Protein AF-A0A0L7QQ05-F1 (afdb_monomer_lite)

pLDDT: mean 76.48, std 12.06, range [54.0, 93.56]

Sequence (88 aa):
MNAYKVQLVQELKPHDHPMRFRFAQWAEDRLIEDEHFYRKIIFSDEAHFHLGGYVNKQNCRIWGSENVHVIVEKPMHPQRVTVVWCGF

Structure (mmCIF, N/CA/C/O backbone):
data_AF-A0A0L7QQ05-F1
#
_entry.id   AF-A0A0L7QQ05-F1
#
loop_
_atom_site.group_PDB
_atom_site.id
_atom_site.type_symbol
_atom_site.label_atom_id
_atom_site.label_alt_id
_atom_site.label_comp_id
_atom_site.label_asym_id
_atom_site.label_entity_id
_atom_site.label_seq_id
_atom_site.pdbx_PDB_ins_code
_atom_site.Cartn_x
_atom_site.Cartn_y
_atom_site.Cartn_z
_atom_site.occupancy
_atom_site.B_iso_or_equiv
_atom_site.auth_seq_id
_atom_site.auth_comp_id
_atom_site.auth_asym_id
_atom_site.auth_atom_id
_atom_site.pdbx_PDB_model_num
ATOM 1 N N . MET A 1 1 ? 14.570 -22.775 -18.551 1.00 67.38 1 MET A N 1
ATOM 2 C CA . MET A 1 1 ? 14.222 -21.363 -18.813 1.00 67.38 1 MET A CA 1
ATOM 3 C C . MET A 1 1 ? 12.890 -21.107 -18.138 1.00 67.38 1 MET A C 1
ATOM 5 O O . MET A 1 1 ? 11.933 -21.804 -18.447 1.00 67.38 1 MET A O 1
ATOM 9 N N . ASN A 1 2 ? 12.855 -20.197 -17.174 1.00 80.56 2 ASN A N 1
ATOM 10 C CA . ASN A 1 2 ? 11.693 -19.916 -16.341 1.00 80.56 2 ASN A CA 1
ATOM 11 C C . ASN A 1 2 ? 11.101 -18.557 -16.710 1.00 80.56 2 ASN A C 1
ATOM 13 O O . ASN A 1 2 ? 11.817 -17.658 -17.157 1.00 80.56 2 ASN A O 1
ATOM 17 N N . ALA A 1 3 ? 9.789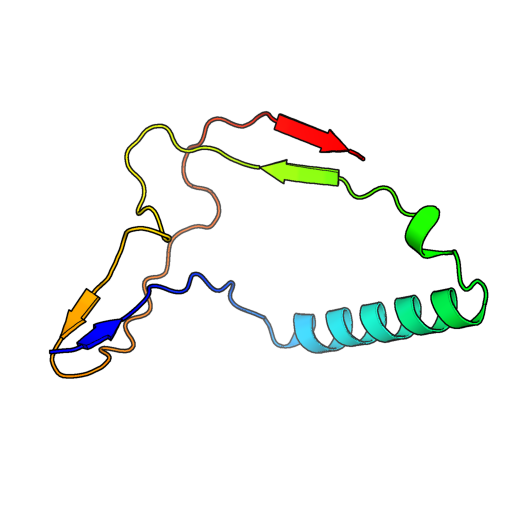 -18.425 -16.527 1.00 81.62 3 ALA A N 1
ATOM 18 C CA . ALA A 1 3 ? 9.087 -17.170 -16.728 1.00 81.62 3 ALA A CA 1
ATOM 19 C C . ALA A 1 3 ? 9.019 -16.390 -15.413 1.00 81.62 3 ALA A C 1
ATOM 21 O O . ALA A 1 3 ? 8.392 -16.836 -14.451 1.00 81.62 3 ALA A O 1
ATOM 22 N N . TYR A 1 4 ? 9.613 -15.204 -15.394 1.00 81.50 4 TYR A N 1
ATOM 23 C CA . TYR A 1 4 ? 9.590 -14.291 -14.260 1.00 81.50 4 TYR A CA 1
ATOM 24 C C . TYR A 1 4 ? 8.562 -13.188 -14.499 1.00 81.50 4 TYR A C 1
ATOM 26 O O . TYR A 1 4 ? 8.518 -12.563 -15.565 1.00 81.50 4 TYR A O 1
ATOM 34 N N . LYS A 1 5 ? 7.703 -12.962 -13.502 1.00 80.62 5 LYS A N 1
ATOM 35 C CA . LYS A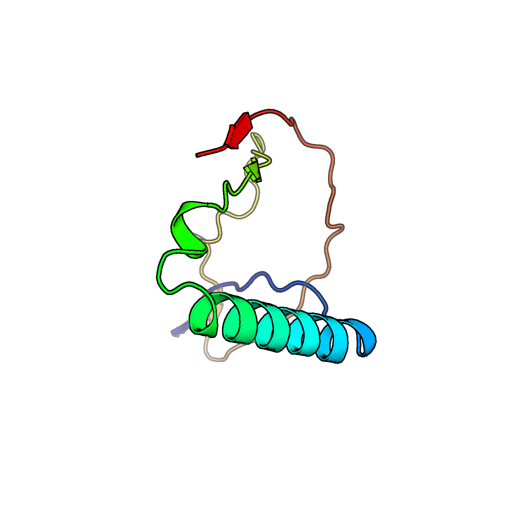 1 5 ? 6.662 -11.934 -13.547 1.00 80.62 5 LYS A CA 1
ATOM 36 C C . LYS A 1 5 ? 7.226 -10.606 -13.062 1.00 80.62 5 LYS A C 1
ATOM 38 O O . LYS A 1 5 ? 7.805 -10.536 -11.982 1.00 80.62 5 LYS A O 1
ATOM 43 N N . VAL A 1 6 ? 6.993 -9.548 -13.831 1.00 78.62 6 VAL A N 1
ATOM 44 C CA . VAL A 1 6 ? 7.388 -8.193 -13.442 1.00 78.62 6 VAL A CA 1
ATOM 45 C C . VAL A 1 6 ? 6.511 -7.713 -12.285 1.00 78.62 6 VAL A C 1
ATOM 47 O O . VAL A 1 6 ? 5.280 -7.709 -12.379 1.00 78.62 6 VAL A O 1
ATOM 50 N N . GLN A 1 7 ? 7.145 -7.281 -11.198 1.00 76.69 7 GLN A N 1
ATOM 51 C CA . GLN A 1 7 ? 6.486 -6.619 -10.076 1.00 76.69 7 GLN A CA 1
ATOM 52 C C . GLN A 1 7 ? 6.740 -5.113 -10.180 1.00 76.69 7 GLN A C 1
ATOM 54 O O . GLN A 1 7 ? 7.881 -4.690 -10.332 1.00 76.69 7 GLN A O 1
ATOM 59 N N . LEU A 1 8 ? 5.680 -4.300 -10.110 1.00 74.62 8 LEU A N 1
ATOM 60 C CA . LEU A 1 8 ? 5.856 -2.878 -9.803 1.00 74.62 8 LEU A CA 1
ATOM 61 C C . LEU A 1 8 ? 5.654 -2.728 -8.310 1.00 74.62 8 LEU A C 1
ATOM 63 O O . LEU A 1 8 ? 4.587 -3.066 -7.796 1.00 74.62 8 LEU A O 1
ATOM 67 N N . VAL A 1 9 ? 6.681 -2.206 -7.670 1.00 75.81 9 VAL A N 1
ATOM 68 C CA . VAL A 1 9 ? 6.679 -1.814 -6.273 1.00 75.81 9 VAL A CA 1
ATOM 69 C C . VAL A 1 9 ? 6.869 -0.305 -6.218 1.00 75.81 9 VAL A C 1
ATOM 71 O O . VAL A 1 9 ? 7.456 0.284 -7.126 1.00 75.81 9 VAL A O 1
ATOM 74 N N . GLN A 1 10 ? 6.326 0.318 -5.182 1.00 75.88 10 GLN A N 1
ATOM 75 C CA . GLN A 1 10 ? 6.706 1.674 -4.814 1.00 75.88 10 GLN A CA 1
ATOM 76 C C . GLN A 1 10 ? 7.814 1.582 -3.773 1.00 75.88 10 GLN A C 1
ATOM 78 O O . GLN A 1 10 ? 7.800 0.686 -2.925 1.00 75.88 10 GLN A O 1
ATOM 83 N N . GLU A 1 11 ? 8.771 2.497 -3.858 1.00 80.75 11 GLU A N 1
ATOM 84 C CA . GLU A 1 11 ? 9.791 2.639 -2.831 1.00 80.75 11 GLU A CA 1
ATOM 85 C C . GLU A 1 11 ? 9.121 3.090 -1.528 1.00 80.75 11 GLU A C 1
ATOM 87 O O . GLU A 1 11 ? 8.454 4.123 -1.484 1.00 80.75 11 GLU A O 1
ATOM 92 N N . LEU A 1 12 ? 9.276 2.283 -0.479 1.00 81.81 12 LEU A N 1
ATOM 93 C CA . LEU A 1 12 ? 8.829 2.612 0.869 1.00 81.81 12 LEU A CA 1
ATOM 94 C C . LEU A 1 12 ? 9.976 3.300 1.596 1.00 81.81 12 LEU A C 1
ATOM 96 O O . LEU A 1 12 ? 11.058 2.729 1.743 1.00 81.81 12 LEU A O 1
ATOM 100 N N . LYS A 1 13 ? 9.735 4.514 2.080 1.00 87.44 13 LYS A N 1
ATOM 101 C CA . LYS A 1 13 ? 10.700 5.233 2.907 1.00 87.44 13 LYS A CA 1
ATOM 102 C C . LYS A 1 13 ? 10.638 4.704 4.342 1.00 87.44 13 LYS A C 1
ATOM 104 O O . LYS A 1 13 ? 9.573 4.285 4.799 1.00 87.44 13 LYS A O 1
ATOM 109 N N . PRO A 1 14 ? 11.731 4.805 5.121 1.00 85.31 14 PRO A N 1
ATOM 110 C CA . PRO A 1 14 ? 11.742 4.393 6.527 1.00 85.31 14 PRO A CA 1
ATOM 111 C C . PRO A 1 14 ? 10.620 5.020 7.372 1.00 85.31 14 PRO A C 1
ATOM 113 O O . PRO A 1 14 ? 10.137 4.402 8.315 1.00 85.31 14 PRO A O 1
ATOM 116 N N . HIS A 1 15 ? 10.173 6.227 7.012 1.00 87.38 15 HIS A N 1
ATOM 117 C CA . HIS A 1 15 ? 9.069 6.925 7.671 1.00 87.38 15 HIS A CA 1
ATOM 118 C C . HIS A 1 15 ? 7.681 6.343 7.352 1.00 87.38 15 HIS A C 1
ATOM 120 O O . HIS A 1 15 ? 6.767 6.453 8.167 1.00 87.38 15 HIS A O 1
ATOM 126 N N . ASP A 1 16 ? 7.513 5.677 6.210 1.00 86.94 16 ASP A N 1
ATOM 127 C CA . ASP A 1 16 ? 6.217 5.134 5.798 1.00 86.94 16 ASP A CA 1
ATOM 128 C C . ASP A 1 16 ? 5.831 3.916 6.646 1.00 86.94 16 ASP A C 1
ATOM 130 O O . ASP A 1 16 ? 4.653 3.687 6.918 1.00 86.94 16 ASP A O 1
ATOM 134 N N . HIS A 1 17 ? 6.817 3.152 7.125 1.00 87.12 17 HIS A N 1
ATOM 135 C CA . HIS A 1 17 ? 6.597 1.986 7.984 1.00 87.12 17 HIS A CA 1
ATOM 136 C C . HIS A 1 17 ? 5.811 2.314 9.267 1.00 87.12 17 HIS A C 1
ATOM 138 O O . HIS A 1 17 ? 4.755 1.708 9.475 1.00 87.12 17 HIS A O 1
ATOM 144 N N . PRO A 1 18 ? 6.240 3.270 10.119 1.00 91.50 18 PRO A N 1
ATOM 145 C CA . PRO A 1 18 ? 5.482 3.624 11.315 1.00 91.50 18 PRO A CA 1
ATOM 146 C C . PRO A 1 18 ? 4.133 4.275 10.989 1.00 91.50 18 PRO A C 1
ATOM 148 O O . PRO A 1 18 ? 3.178 4.059 11.731 1.00 91.50 18 PRO A O 1
ATOM 151 N N . MET A 1 19 ? 4.009 5.033 9.891 1.00 89.81 19 MET A N 1
ATOM 152 C CA . MET A 1 19 ? 2.715 5.608 9.493 1.00 89.81 19 MET A CA 1
ATOM 153 C C . MET A 1 19 ? 1.705 4.525 9.112 1.00 89.81 19 MET A C 1
ATOM 155 O O . MET A 1 19 ? 0.568 4.548 9.584 1.00 89.81 19 MET A O 1
ATOM 159 N N . ARG A 1 20 ? 2.130 3.536 8.317 1.00 90.44 20 ARG A N 1
ATOM 160 C CA . ARG A 1 20 ? 1.288 2.394 7.939 1.00 90.44 20 ARG A CA 1
ATOM 161 C C . ARG A 1 20 ? 0.893 1.556 9.150 1.00 90.44 20 ARG A C 1
ATOM 163 O O . ARG A 1 20 ? -0.254 1.130 9.233 1.00 90.44 20 ARG A O 1
ATOM 170 N N . PHE A 1 21 ? 1.812 1.358 10.094 1.00 91.56 21 PHE A N 1
ATOM 171 C CA . PHE A 1 21 ? 1.516 0.640 11.332 1.00 91.56 21 PHE A CA 1
ATOM 172 C C . PHE A 1 21 ? 0.473 1.374 12.184 1.00 91.56 21 PHE A C 1
ATOM 174 O O . PHE A 1 21 ? -0.516 0.773 12.587 1.00 91.56 21 PHE A O 1
ATOM 181 N N . ARG A 1 22 ? 0.631 2.690 12.380 1.00 93.25 22 ARG A N 1
ATOM 182 C CA . ARG A 1 22 ? -0.350 3.507 13.116 1.00 93.25 22 ARG A CA 1
ATOM 183 C C . ARG A 1 22 ? -1.733 3.481 12.473 1.00 93.25 22 ARG A C 1
ATOM 185 O O . ARG A 1 22 ? -2.727 3.402 13.184 1.00 93.25 22 ARG A O 1
ATOM 192 N N . PHE A 1 23 ? -1.799 3.535 11.143 1.00 89.75 23 PHE A N 1
ATOM 193 C CA . PHE A 1 23 ? -3.068 3.415 10.428 1.00 89.75 23 PHE A CA 1
ATOM 194 C C . PHE A 1 23 ? -3.729 2.051 10.666 1.00 89.75 23 PHE A C 1
ATOM 196 O O . PHE A 1 23 ? -4.930 2.000 10.911 1.00 89.75 23 PHE A O 1
ATOM 203 N N . ALA A 1 24 ? -2.953 0.962 10.632 1.00 91.81 24 ALA A N 1
ATOM 204 C CA . ALA A 1 24 ? -3.470 -0.379 10.895 1.00 91.81 24 ALA A CA 1
ATOM 205 C C . ALA A 1 24 ? -4.032 -0.512 12.319 1.00 91.81 24 ALA A C 1
ATOM 207 O O . ALA A 1 24 ? -5.144 -1.004 12.473 1.00 91.81 24 ALA A O 1
ATOM 208 N N . GLN A 1 25 ? -3.316 -0.004 13.329 1.00 93.56 25 GLN A N 1
ATOM 209 C CA . GLN A 1 25 ? -3.799 0.013 14.716 1.00 93.56 25 GLN A CA 1
ATOM 210 C C . GLN A 1 25 ? -5.097 0.814 14.856 1.00 93.56 25 GLN A C 1
ATOM 212 O O 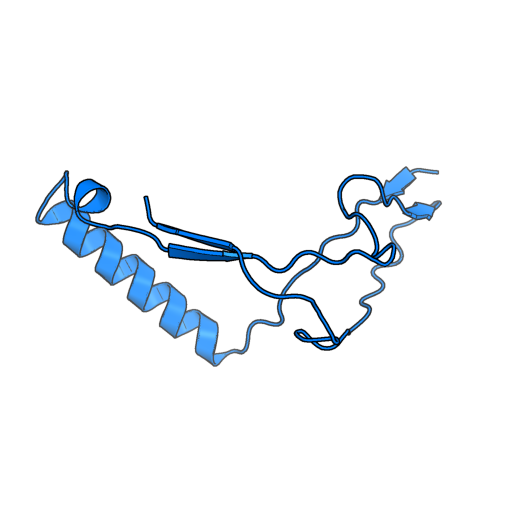. GLN A 1 25 ? -6.073 0.327 15.410 1.00 93.56 25 GLN A O 1
ATOM 217 N N . TRP A 1 26 ? -5.145 2.015 14.273 1.00 92.81 26 TRP A N 1
ATOM 218 C CA . TRP A 1 26 ? -6.355 2.834 14.287 1.00 92.81 26 TRP A CA 1
ATOM 219 C C . TRP A 1 26 ? -7.546 2.136 13.612 1.00 92.81 26 TRP A C 1
ATOM 221 O O . TRP A 1 26 ? -8.669 2.224 14.100 1.00 92.81 26 TRP A O 1
ATOM 231 N N . ALA A 1 27 ? -7.319 1.447 12.490 1.00 88.75 27 ALA A N 1
ATOM 232 C CA . ALA A 1 27 ? -8.378 0.726 11.789 1.00 88.75 27 ALA A CA 1
ATOM 233 C C . ALA A 1 27 ? -8.899 -0.467 12.608 1.00 88.75 27 ALA A C 1
ATOM 235 O O . ALA A 1 27 ? -10.101 -0.727 12.602 1.00 88.75 27 ALA A O 1
ATOM 236 N N . GLU A 1 28 ? -8.013 -1.162 13.325 1.00 91.56 28 GLU A N 1
ATOM 237 C CA . GLU A 1 28 ? -8.368 -2.250 14.238 1.00 91.56 28 GLU A CA 1
ATOM 238 C C . GLU A 1 28 ? -9.209 -1.742 15.416 1.00 91.56 28 GLU A C 1
ATOM 240 O O . GLU A 1 28 ? -10.298 -2.264 15.647 1.00 91.56 28 GLU A O 1
ATOM 245 N N . ASP A 1 29 ? -8.786 -0.658 16.073 1.00 92.94 29 ASP A N 1
ATOM 246 C CA . ASP A 1 29 ? -9.539 -0.038 17.172 1.00 92.94 29 ASP A CA 1
ATOM 247 C C . ASP A 1 29 ? -10.960 0.356 16.731 1.00 92.94 29 ASP A C 1
ATOM 249 O O . ASP A 1 29 ? -11.940 0.121 17.439 1.00 92.94 29 ASP A O 1
ATOM 253 N N . ARG A 1 30 ? -11.103 0.889 15.510 1.00 89.19 30 ARG A N 1
ATOM 254 C CA . ARG A 1 30 ? -12.410 1.267 14.951 1.00 89.19 30 ARG A CA 1
ATOM 255 C C . ARG A 1 30 ? -13.318 0.083 14.647 1.00 89.19 30 ARG A C 1
ATOM 257 O O . ARG A 1 30 ? -14.533 0.228 14.748 1.00 89.19 30 ARG A O 1
ATOM 264 N N . LEU A 1 31 ? -12.747 -1.061 14.280 1.00 89.50 31 LEU A N 1
ATOM 265 C CA . LEU A 1 31 ? -13.498 -2.301 14.076 1.00 89.50 31 LEU A CA 1
ATOM 266 C C . LEU A 1 31 ? -13.908 -2.948 15.406 1.00 89.50 31 LEU A C 1
ATOM 268 O O . LEU A 1 31 ? -14.942 -3.609 15.453 1.00 89.50 31 LEU A O 1
ATOM 272 N N . ILE A 1 32 ? -13.133 -2.742 16.477 1.00 91.69 32 ILE A N 1
ATOM 273 C CA . ILE A 1 32 ? -13.498 -3.169 17.837 1.00 91.69 32 ILE A CA 1
ATOM 274 C C . ILE A 1 32 ? -14.663 -2.324 18.372 1.00 91.69 32 ILE A C 1
ATOM 276 O O . ILE A 1 32 ? -15.592 -2.869 18.965 1.00 91.69 32 ILE A O 1
ATOM 280 N N . GLU A 1 33 ? -14.629 -1.004 18.164 1.00 90.31 33 GLU A N 1
ATOM 281 C CA . GLU A 1 33 ? -15.705 -0.095 18.588 1.00 90.31 33 GLU A CA 1
ATOM 282 C C . GLU A 1 33 ? -17.008 -0.308 17.798 1.00 90.31 33 GLU A C 1
ATOM 284 O O . GLU A 1 33 ? -18.101 -0.220 18.360 1.00 90.31 33 GLU A O 1
ATOM 289 N N . ASP A 1 34 ? -16.902 -0.578 16.496 1.00 90.62 34 ASP A N 1
ATOM 290 C CA . ASP A 1 34 ? -18.034 -0.827 15.607 1.00 90.62 34 ASP A CA 1
ATOM 291 C C . ASP A 1 34 ? -17.667 -1.888 14.564 1.00 90.62 34 ASP A C 1
ATOM 293 O O . ASP A 1 34 ? -16.976 -1.619 13.578 1.00 90.62 34 ASP A O 1
ATOM 297 N N . GLU A 1 35 ? -18.212 -3.092 14.738 1.00 88.00 35 GLU A N 1
ATOM 298 C CA . GLU A 1 35 ? -17.998 -4.224 13.832 1.00 88.00 35 GLU A CA 1
ATOM 299 C C . GLU A 1 35 ? -18.361 -3.882 12.374 1.00 88.00 35 GLU A C 1
ATOM 301 O O . GLU A 1 35 ? -17.784 -4.432 11.438 1.00 88.00 35 GLU A O 1
ATOM 306 N N . HIS A 1 36 ? -19.284 -2.939 12.151 1.00 88.12 36 HIS A N 1
ATOM 307 C CA . HIS A 1 36 ? -19.754 -2.536 10.825 1.00 88.12 36 HIS A CA 1
ATOM 308 C C . HIS A 1 36 ? -19.089 -1.253 10.308 1.00 88.12 36 HIS A C 1
ATOM 310 O O . HIS A 1 36 ? -19.513 -0.725 9.273 1.00 88.12 36 HIS A O 1
ATOM 316 N N . PHE A 1 37 ? -18.035 -0.760 10.968 1.00 86.31 37 PHE A N 1
ATOM 317 C CA . PHE A 1 37 ? -17.334 0.469 10.588 1.00 86.31 37 PHE A CA 1
ATOM 318 C C . PHE A 1 37 ? -16.882 0.464 9.122 1.00 86.31 37 PHE A C 1
ATOM 320 O O . PHE A 1 37 ? -17.021 1.469 8.427 1.00 86.31 37 PHE A O 1
ATOM 327 N N . TYR A 1 38 ? -16.444 -0.689 8.606 1.00 83.56 38 TYR A N 1
ATOM 328 C CA . TYR A 1 38 ? -16.024 -0.846 7.210 1.00 83.56 38 TYR A CA 1
ATOM 329 C C . TYR A 1 38 ? -17.115 -0.475 6.192 1.00 83.56 38 TYR A C 1
ATOM 331 O O . TYR A 1 38 ? -16.791 -0.035 5.094 1.00 83.56 38 TYR A O 1
ATOM 339 N N . ARG A 1 39 ? -18.405 -0.601 6.543 1.00 87.31 39 ARG A N 1
ATOM 340 C CA . ARG A 1 39 ? -19.530 -0.225 5.664 1.00 87.31 39 ARG A CA 1
ATOM 341 C C . ARG A 1 39 ? -19.774 1.278 5.608 1.00 87.31 39 ARG A C 1
ATOM 343 O O . ARG A 1 39 ? -20.505 1.742 4.741 1.00 87.31 39 ARG A O 1
ATOM 350 N N . LYS A 1 40 ? -19.208 2.032 6.550 1.00 87.12 40 LYS A N 1
ATOM 351 C CA . LYS A 1 40 ? -19.300 3.496 6.607 1.00 87.12 40 LYS A CA 1
ATOM 352 C C . LYS A 1 40 ? -18.168 4.170 5.829 1.00 87.12 40 LYS A C 1
ATOM 354 O O . LYS A 1 40 ? -18.182 5.390 5.690 1.00 87.12 40 LYS A O 1
ATOM 359 N N . ILE A 1 41 ? -17.190 3.400 5.347 1.00 86.19 41 ILE A N 1
ATOM 360 C CA . ILE A 1 41 ? -16.056 3.915 4.584 1.00 86.19 41 ILE A CA 1
ATOM 361 C C . ILE A 1 41 ? -16.381 3.820 3.097 1.00 86.19 41 ILE A C 1
ATOM 363 O O . ILE A 1 41 ? -16.516 2.727 2.554 1.00 86.19 41 ILE A O 1
ATOM 367 N N . ILE A 1 42 ? -16.452 4.976 2.444 1.00 86.38 42 ILE A N 1
ATOM 368 C CA . ILE A 1 42 ? -16.499 5.075 0.986 1.00 86.38 42 ILE A CA 1
ATOM 369 C C . ILE A 1 42 ? -15.070 5.287 0.503 1.00 86.38 42 ILE A C 1
ATOM 371 O O . ILE A 1 42 ? -14.444 6.309 0.798 1.00 86.38 42 ILE A O 1
ATOM 375 N N . PHE A 1 43 ? -14.541 4.304 -0.220 1.00 83.31 43 PHE A N 1
ATOM 376 C CA . PHE A 1 43 ? -13.237 4.428 -0.854 1.00 83.31 43 PHE A CA 1
ATOM 377 C C . PHE A 1 43 ? -13.404 5.083 -2.220 1.00 83.31 43 PHE A C 1
ATOM 379 O O . PHE A 1 43 ? -14.279 4.715 -3.004 1.00 83.31 43 PHE A O 1
ATOM 386 N N . SER A 1 44 ? -12.536 6.047 -2.502 1.00 81.00 44 SER A N 1
ATOM 387 C CA . SER A 1 44 ? -12.364 6.595 -3.841 1.00 81.00 44 SER A CA 1
ATOM 388 C C . SER A 1 44 ? -10.929 6.362 -4.279 1.00 81.00 44 SER A C 1
ATOM 390 O O . SER A 1 44 ? -10.014 6.397 -3.455 1.00 81.00 44 SER A O 1
ATOM 392 N N . ASP A 1 45 ? -10.751 6.077 -5.562 1.00 80.31 45 ASP A N 1
ATOM 393 C CA . ASP A 1 45 ? -9.437 5.915 -6.171 1.00 80.31 45 ASP A CA 1
ATOM 394 C C . ASP A 1 45 ? -9.403 6.632 -7.519 1.00 80.31 45 ASP A C 1
ATOM 396 O O . ASP A 1 45 ? -10.427 6.777 -8.199 1.00 80.31 45 ASP A O 1
ATOM 400 N N . GLU A 1 46 ? -8.211 7.075 -7.898 1.00 77.00 46 GLU A N 1
ATOM 401 C CA . GLU A 1 46 ? -7.949 7.695 -9.187 1.00 77.00 46 GLU A CA 1
ATOM 402 C C . GLU A 1 46 ? -7.107 6.740 -10.034 1.00 77.00 46 GLU A C 1
ATOM 404 O O . GLU A 1 46 ? -5.940 6.465 -9.750 1.00 77.00 46 GLU A O 1
ATOM 409 N N . ALA A 1 47 ? -7.696 6.243 -11.121 1.00 69.81 47 ALA A N 1
ATOM 410 C CA . ALA A 1 47 ? -6.999 5.376 -12.059 1.00 69.81 47 ALA A CA 1
ATOM 411 C C . ALA A 1 47 ? -6.540 6.159 -13.297 1.00 69.81 47 ALA A C 1
ATOM 413 O O . ALA A 1 47 ? -7.326 6.832 -13.968 1.00 69.81 47 ALA A O 1
ATOM 414 N N . HIS A 1 48 ? -5.26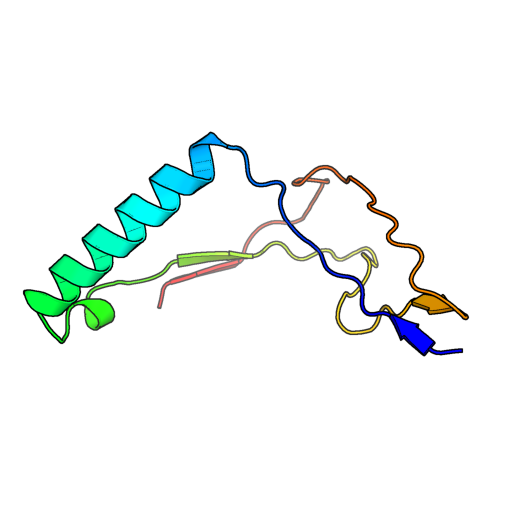3 6.009 -13.657 1.00 69.75 48 HIS A N 1
ATOM 415 C CA . HIS A 1 48 ? -4.722 6.537 -14.909 1.00 69.75 48 HIS A CA 1
ATOM 416 C C . HIS A 1 48 ? -4.586 5.431 -15.956 1.00 69.75 48 HIS A C 1
ATOM 418 O O . HIS A 1 48 ? -3.911 4.423 -15.723 1.00 69.75 48 HIS A O 1
ATOM 424 N N . PHE A 1 49 ? -5.133 5.664 -17.148 1.00 65.19 49 PHE A N 1
ATOM 425 C CA . PHE A 1 49 ? -4.982 4.766 -18.290 1.00 65.19 49 PHE A CA 1
ATOM 426 C C . PHE A 1 49 ? -3.952 5.316 -19.276 1.00 65.19 49 PHE A C 1
ATOM 428 O O . PHE A 1 49 ? -3.872 6.515 -19.540 1.00 65.19 49 PHE A O 1
ATOM 435 N N . HIS A 1 50 ? -3.142 4.419 -19.833 1.00 63.88 50 HIS A N 1
ATOM 436 C CA . HIS A 1 50 ? -2.140 4.755 -20.841 1.00 63.88 50 HIS A CA 1
ATOM 437 C C . HIS A 1 50 ? -2.583 4.187 -22.180 1.00 63.88 50 HIS A C 1
ATOM 439 O O . HIS A 1 50 ? -2.718 2.975 -22.313 1.00 63.88 50 HIS A O 1
ATOM 445 N N . LEU A 1 51 ? -2.760 5.047 -23.180 1.00 59.94 51 LEU A N 1
ATOM 446 C CA . LEU A 1 51 ? -3.119 4.627 -24.540 1.00 59.94 51 LEU A CA 1
ATOM 447 C C . LEU A 1 51 ? -1.902 4.120 -25.345 1.00 59.94 51 LEU A C 1
ATOM 449 O O . LEU A 1 51 ? -2.063 3.473 -26.372 1.00 59.94 51 LEU A O 1
ATOM 453 N N . GLY A 1 52 ? -0.677 4.387 -24.874 1.00 56.78 52 GLY A N 1
ATOM 454 C CA . GLY A 1 52 ? 0.571 4.190 -25.622 1.00 56.78 52 GLY A CA 1
ATOM 455 C C . GLY A 1 52 ? 1.396 2.955 -25.246 1.00 56.78 52 GLY A C 1
ATOM 456 O O . GLY A 1 52 ? 2.591 3.093 -25.008 1.00 56.78 52 GLY A O 1
ATOM 457 N N . GLY A 1 53 ? 0.794 1.762 -25.166 1.00 54.03 53 GLY A N 1
ATOM 458 C CA . GLY A 1 53 ? 1.559 0.500 -25.126 1.00 54.03 53 GLY A CA 1
ATOM 459 C C . GLY A 1 53 ? 2.528 0.354 -23.946 1.00 54.03 53 GLY A C 1
ATOM 460 O O . GLY A 1 53 ? 3.570 -0.291 -24.070 1.00 54.03 53 GLY A O 1
ATOM 461 N N . TYR A 1 54 ? 2.211 0.959 -22.798 1.00 59.91 54 TYR A N 1
ATOM 462 C CA . TYR A 1 54 ? 2.995 0.747 -21.585 1.00 59.91 54 TYR A CA 1
ATOM 463 C C . TYR A 1 54 ? 2.977 -0.741 -21.215 1.00 59.91 54 TYR A C 1
ATOM 465 O O . TYR A 1 54 ? 1.998 -1.439 -21.480 1.00 59.91 54 TYR A O 1
ATOM 473 N N . VAL A 1 55 ? 4.060 -1.229 -20.605 1.00 58.00 55 VAL A N 1
ATOM 474 C CA . VAL A 1 55 ? 4.226 -2.647 -20.260 1.00 58.00 55 VAL A CA 1
ATOM 475 C C . VAL A 1 55 ? 2.994 -3.150 -19.503 1.00 58.00 55 VAL A C 1
ATOM 477 O O . VAL A 1 55 ? 2.782 -2.809 -18.337 1.00 58.00 55 VAL A O 1
ATOM 480 N N . ASN A 1 56 ? 2.179 -3.977 -20.162 1.00 65.00 56 ASN A N 1
ATOM 481 C CA . ASN A 1 56 ? 1.056 -4.634 -19.514 1.00 65.00 56 ASN A CA 1
ATOM 482 C C . ASN A 1 56 ? 1.620 -5.699 -18.565 1.00 65.00 56 ASN A C 1
ATOM 484 O O . ASN A 1 56 ? 2.055 -6.766 -18.997 1.00 65.00 56 ASN A O 1
ATOM 488 N N . LYS A 1 57 ? 1.604 -5.406 -17.263 1.00 64.00 57 LYS A N 1
ATOM 489 C CA . LYS A 1 57 ? 2.140 -6.265 -16.190 1.00 64.00 57 LYS A CA 1
ATOM 490 C C . LYS A 1 57 ? 1.513 -7.659 -16.158 1.00 64.00 57 LYS A C 1
ATOM 492 O O . LYS A 1 57 ? 2.118 -8.576 -15.612 1.00 64.00 57 LYS A O 1
ATOM 497 N N . GLN A 1 58 ? 0.298 -7.823 -16.685 1.00 66.44 58 GLN A N 1
ATOM 498 C CA . GLN A 1 58 ? -0.342 -9.137 -16.749 1.00 66.44 58 GLN A CA 1
ATOM 499 C C . GLN A 1 58 ? 0.255 -10.007 -17.861 1.00 66.44 58 GLN A C 1
ATOM 501 O O . GLN A 1 58 ? 0.401 -11.213 -17.669 1.00 66.44 58 GLN A O 1
ATOM 506 N N . ASN A 1 59 ? 0.673 -9.394 -18.972 1.00 68.06 59 ASN A N 1
ATOM 507 C CA . ASN A 1 59 ? 1.172 -10.108 -20.150 1.00 68.06 59 ASN A CA 1
ATOM 508 C C . ASN A 1 59 ? 2.703 -10.077 -20.286 1.00 68.06 59 ASN A C 1
ATOM 510 O O . ASN A 1 59 ? 3.267 -10.862 -21.043 1.00 68.06 59 ASN A O 1
ATOM 514 N N . CYS A 1 60 ? 3.400 -9.207 -19.552 1.00 73.94 60 CYS A N 1
ATOM 515 C CA . CYS A 1 60 ? 4.853 -9.103 -19.611 1.00 73.94 60 CYS A CA 1
ATOM 516 C C . CYS A 1 60 ? 5.528 -10.159 -18.724 1.00 73.94 60 CYS A C 1
ATOM 518 O O . CYS A 1 60 ? 5.405 -10.133 -17.496 1.00 73.94 60 CYS A O 1
ATOM 520 N N . ARG A 1 61 ? 6.262 -11.079 -19.358 1.00 78.69 61 ARG A N 1
ATOM 521 C CA . ARG A 1 61 ? 7.100 -12.085 -18.695 1.00 78.69 61 ARG A CA 1
ATOM 522 C C . ARG A 1 61 ? 8.523 -11.995 -19.225 1.00 78.69 61 ARG A C 1
ATOM 524 O O . ARG A 1 61 ? 8.725 -11.914 -20.435 1.00 78.69 61 ARG A O 1
ATOM 531 N N . ILE A 1 62 ? 9.490 -12.028 -18.317 1.00 79.00 62 ILE A N 1
ATOM 532 C CA . ILE A 1 62 ? 10.912 -12.103 -18.651 1.00 79.00 62 ILE A CA 1
ATOM 533 C C . ILE A 1 62 ? 11.299 -13.578 -18.611 1.00 79.00 62 ILE A C 1
ATOM 535 O O . ILE A 1 62 ? 11.039 -14.257 -17.619 1.00 79.00 62 ILE A O 1
ATOM 539 N N . TRP A 1 63 ? 11.885 -14.085 -19.689 1.00 82.12 63 TRP A N 1
ATOM 540 C CA . TRP A 1 63 ? 12.320 -15.476 -19.779 1.00 82.12 63 TRP A CA 1
ATOM 541 C C . TRP A 1 63 ? 13.829 -15.544 -19.558 1.00 82.12 63 TRP A C 1
ATOM 543 O O . TRP A 1 63 ? 14.578 -14.842 -20.231 1.00 82.12 63 TRP A O 1
ATOM 553 N N . GLY A 1 64 ? 14.280 -16.386 -18.631 1.00 82.25 64 GLY A N 1
ATOM 554 C CA . GLY A 1 64 ? 15.703 -16.527 -18.310 1.00 82.25 64 GLY A CA 1
ATOM 555 C C . GLY A 1 64 ? 16.012 -17.851 -17.622 1.00 82.25 64 GLY A C 1
ATOM 556 O O . GLY A 1 64 ? 15.104 -18.578 -17.217 1.00 82.25 64 GLY A O 1
ATOM 557 N N . SER A 1 65 ? 17.287 -18.216 -17.522 1.00 81.75 65 SER A N 1
ATOM 558 C CA . SER A 1 65 ? 17.726 -19.319 -16.653 1.00 81.75 65 SER A CA 1
ATOM 559 C C . SER A 1 65 ? 17.607 -18.951 -15.172 1.00 81.75 65 SER A C 1
ATOM 561 O O . SER A 1 65 ? 17.270 -19.814 -14.367 1.00 81.75 65 SER A O 1
ATOM 563 N N . GLU A 1 66 ? 17.812 -17.673 -14.842 1.00 79.75 66 GLU A N 1
ATOM 564 C CA . GLU A 1 66 ? 17.820 -17.129 -13.482 1.00 79.75 66 GLU A CA 1
ATOM 565 C C . GLU A 1 66 ? 17.024 -15.816 -13.400 1.00 79.75 66 GLU A C 1
ATOM 567 O O . GLU A 1 66 ? 16.769 -15.161 -14.416 1.00 79.75 66 GLU A O 1
ATOM 572 N N . ASN A 1 67 ? 16.615 -15.431 -12.186 1.00 78.06 67 ASN A N 1
ATOM 573 C CA . ASN A 1 67 ? 15.939 -14.157 -11.955 1.00 78.06 67 ASN A CA 1
ATOM 574 C C . ASN A 1 67 ? 16.979 -13.033 -11.931 1.00 78.06 67 ASN A C 1
ATOM 576 O O . ASN A 1 67 ? 17.838 -13.003 -11.058 1.00 78.06 67 ASN A O 1
ATOM 580 N N . VAL A 1 68 ? 16.884 -12.092 -12.868 1.00 73.06 68 VAL A N 1
ATOM 581 C CA . VAL A 1 68 ? 17.897 -11.039 -13.043 1.00 73.06 68 VAL A CA 1
ATOM 582 C C . VAL A 1 68 ? 17.822 -9.963 -11.942 1.00 73.06 68 VAL A C 1
ATOM 584 O O . VAL A 1 68 ? 18.703 -9.117 -11.863 1.00 73.06 68 VAL A O 1
ATOM 587 N N . HIS A 1 69 ? 16.778 -9.968 -11.094 1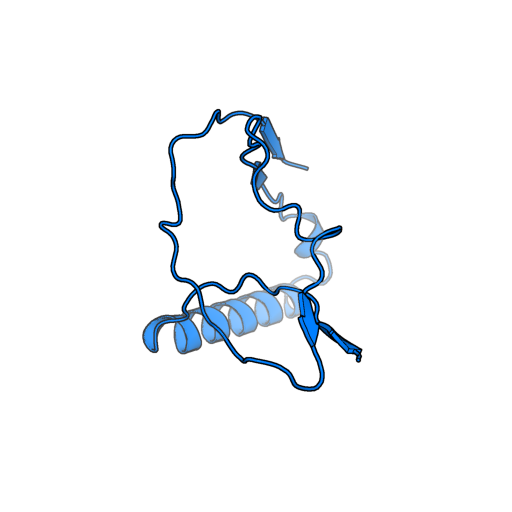.00 75.62 69 HIS A N 1
ATOM 588 C CA . HIS A 1 69 ? 16.567 -8.993 -10.006 1.00 75.62 69 HIS A CA 1
ATOM 589 C C . HIS A 1 69 ? 16.736 -7.520 -10.437 1.00 75.62 69 HIS A C 1
ATOM 591 O O . HIS A 1 69 ? 17.090 -6.658 -9.637 1.00 75.62 69 HIS A O 1
ATOM 597 N N . VAL A 1 70 ? 16.466 -7.217 -11.711 1.00 76.94 70 VAL A N 1
ATOM 598 C CA . VAL A 1 70 ? 16.642 -5.873 -12.267 1.00 76.94 70 VAL A CA 1
ATOM 599 C C . VAL A 1 70 ? 15.503 -4.982 -11.795 1.00 76.94 70 VAL A C 1
ATOM 601 O O . VAL A 1 70 ? 14.333 -5.240 -12.085 1.00 76.94 70 VAL A O 1
ATOM 604 N N . ILE A 1 71 ? 15.863 -3.903 -11.108 1.00 75.81 71 ILE A N 1
ATOM 605 C CA . ILE A 1 71 ? 14.951 -2.830 -10.725 1.00 75.81 71 ILE A CA 1
ATOM 606 C C . ILE A 1 71 ? 15.116 -1.712 -11.753 1.00 75.81 71 ILE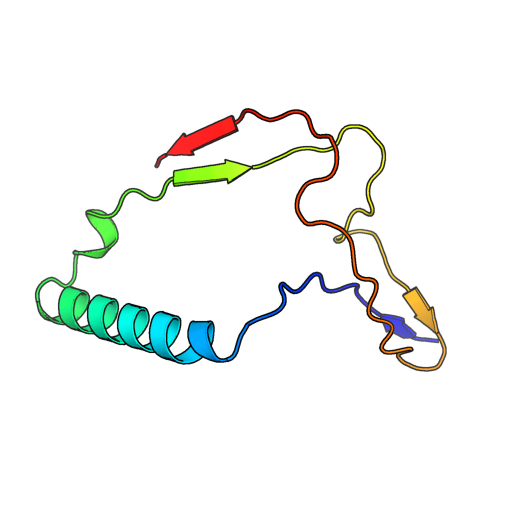 A C 1
ATOM 608 O O . ILE A 1 71 ? 16.214 -1.201 -11.955 1.00 75.81 71 ILE A O 1
ATOM 612 N N . VAL A 1 72 ? 14.026 -1.352 -12.430 1.00 75.19 72 VAL A N 1
ATOM 613 C CA . VAL A 1 72 ? 13.996 -0.200 -13.338 1.00 75.19 72 VAL A CA 1
ATOM 614 C C . VAL A 1 72 ? 13.150 0.882 -12.695 1.00 75.19 72 VAL A C 1
ATOM 616 O O . VAL A 1 72 ? 11.924 0.768 -12.638 1.00 75.19 72 VAL A O 1
ATOM 619 N N . GLU A 1 73 ? 13.806 1.939 -12.233 1.00 72.69 73 GLU A N 1
ATOM 620 C CA . GLU A 1 73 ? 13.130 3.116 -11.707 1.00 72.69 73 GLU A CA 1
ATOM 621 C C . GLU A 1 73 ? 12.528 3.924 -12.854 1.00 72.69 73 GLU A C 1
ATOM 623 O O . GLU A 1 73 ? 13.168 4.207 -13.869 1.00 72.69 73 GLU A O 1
ATOM 628 N N . LYS A 1 74 ? 11.255 4.281 -12.709 1.00 70.38 74 LYS A N 1
ATOM 629 C CA . LYS A 1 74 ? 10.558 5.171 -13.635 1.00 70.38 74 LYS A CA 1
ATOM 630 C C . LYS A 1 74 ? 9.777 6.194 -12.824 1.00 70.38 74 LYS A C 1
ATOM 632 O O . LYS A 1 74 ? 9.249 5.839 -11.769 1.00 70.38 74 LYS A O 1
ATOM 637 N N . PRO A 1 75 ? 9.656 7.440 -13.311 1.00 66.88 75 PRO A N 1
ATOM 638 C CA . PRO A 1 75 ? 8.857 8.445 -12.630 1.00 66.88 75 PRO A CA 1
ATOM 639 C C . PRO A 1 75 ? 7.419 7.947 -12.458 1.00 66.88 75 PRO A C 1
ATOM 641 O O . PRO A 1 75 ? 6.843 7.344 -13.366 1.00 66.88 75 PRO A O 1
ATOM 644 N N . MET A 1 76 ? 6.836 8.216 -11.287 1.00 59.28 76 MET A N 1
ATOM 645 C CA . MET A 1 76 ? 5.477 7.780 -10.946 1.00 59.28 76 MET A CA 1
ATOM 646 C C . MET A 1 76 ? 4.418 8.407 -11.874 1.00 59.28 76 MET A C 1
ATOM 648 O O . MET A 1 76 ? 3.402 7.773 -12.168 1.00 59.28 76 MET A O 1
ATOM 652 N N . HIS A 1 77 ? 4.709 9.595 -12.421 1.00 61.81 77 HIS A N 1
ATOM 653 C CA . HIS A 1 77 ? 3.806 10.397 -13.252 1.00 61.81 77 HIS A CA 1
ATOM 654 C C . HIS A 1 77 ? 4.421 10.783 -14.620 1.00 61.81 77 HIS A C 1
ATOM 656 O O . HIS A 1 77 ? 4.775 11.939 -14.835 1.00 61.81 77 HIS A O 1
ATOM 662 N N . PRO A 1 78 ? 4.584 9.856 -15.584 1.00 62.50 78 PRO A N 1
ATOM 663 C CA . PRO A 1 78 ? 4.751 10.224 -16.989 1.00 62.50 78 PRO A CA 1
ATOM 664 C C . PRO A 1 78 ? 3.472 10.907 -17.507 1.00 62.50 78 PRO A C 1
ATOM 666 O O . PRO A 1 78 ? 2.409 10.739 -16.908 1.00 62.50 78 PRO A O 1
ATOM 669 N N . GLN A 1 79 ? 3.561 11.646 -18.619 1.00 56.47 79 GLN A N 1
ATOM 670 C CA . GLN A 1 79 ? 2.397 12.275 -19.261 1.00 56.47 79 GLN A CA 1
ATOM 671 C C . GLN A 1 79 ? 1.311 11.221 -19.545 1.00 56.47 79 GLN A C 1
ATOM 673 O O . GLN A 1 79 ? 1.568 10.222 -20.219 1.00 56.47 79 GLN A O 1
ATOM 678 N N . ARG A 1 80 ? 0.117 11.416 -18.979 1.00 61.56 80 ARG A N 1
ATOM 679 C CA . ARG A 1 80 ? -1.013 10.473 -18.986 1.00 61.56 80 ARG A CA 1
ATOM 680 C C . ARG A 1 80 ? -2.312 11.239 -19.205 1.00 61.56 80 ARG A C 1
ATOM 682 O O . ARG A 1 80 ? -2.402 12.410 -18.847 1.00 61.56 80 ARG A O 1
ATOM 689 N N . VAL A 1 81 ? -3.323 10.558 -19.739 1.00 57.31 81 VAL A N 1
ATOM 690 C CA . VAL A 1 81 ? -4.703 11.052 -19.725 1.00 57.31 81 VAL A CA 1
ATOM 691 C C . VAL A 1 81 ? -5.335 10.586 -18.416 1.00 57.31 81 VAL A C 1
ATOM 693 O O . VAL A 1 81 ? -5.465 9.388 -18.166 1.00 57.31 81 VAL A O 1
ATOM 696 N N . THR A 1 82 ? -5.671 11.535 -17.552 1.00 54.00 82 THR A N 1
ATOM 697 C CA . THR A 1 82 ? -6.484 11.296 -16.358 1.00 54.00 82 THR A CA 1
ATOM 698 C C . THR A 1 82 ? -7.959 11.370 -16.740 1.00 54.00 82 THR A C 1
ATOM 700 O O . THR A 1 82 ? -8.313 12.181 -17.591 1.00 54.00 82 THR A O 1
ATOM 703 N N . VAL A 1 83 ? -8.791 10.534 -16.109 1.00 54.84 83 VAL A N 1
ATOM 704 C CA . VAL A 1 83 ? -10.131 10.841 -15.561 1.00 54.84 83 VAL A CA 1
ATOM 705 C C . VAL A 1 83 ? -10.988 9.571 -15.606 1.00 54.84 83 VAL A C 1
ATOM 707 O O . VAL A 1 83 ? -11.703 9.307 -16.569 1.00 54.84 83 VAL A O 1
ATOM 710 N N . VAL A 1 84 ? -10.938 8.806 -14.515 1.00 55.53 84 VAL A N 1
ATOM 711 C CA . VAL A 1 84 ? -12.099 8.077 -13.991 1.00 55.53 84 VAL A CA 1
ATOM 712 C C . VAL A 1 84 ? -12.065 8.265 -12.477 1.00 55.53 84 VAL A C 1
ATOM 714 O O . VAL A 1 84 ? -11.140 7.798 -11.821 1.00 55.53 84 VAL A O 1
ATOM 717 N N . TRP A 1 85 ? -13.047 8.989 -11.946 1.00 59.97 85 TRP A N 1
ATOM 718 C CA . TRP A 1 85 ? -13.312 9.058 -10.512 1.00 59.97 85 TRP A CA 1
ATOM 719 C C . TRP A 1 85 ? -14.382 8.020 -10.201 1.00 59.97 85 TRP A C 1
ATOM 721 O O . TRP A 1 85 ? -15.500 8.117 -10.709 1.00 59.97 85 TRP A O 1
ATOM 731 N N . CYS A 1 86 ? -14.042 7.027 -9.388 1.00 59.53 86 CYS A N 1
ATOM 732 C CA . CYS A 1 86 ? -15.010 6.074 -8.863 1.00 59.53 86 CYS A CA 1
ATOM 733 C C . CYS A 1 86 ? -15.003 6.163 -7.340 1.00 59.53 86 CYS A C 1
ATOM 735 O O . CYS A 1 86 ? -13.961 5.993 -6.713 1.00 59.53 86 CYS A O 1
ATOM 737 N N . GLY A 1 87 ? -16.172 6.435 -6.765 1.00 56.47 87 GLY A N 1
ATOM 738 C CA . GLY A 1 87 ? -16.470 6.222 -5.353 1.00 56.47 87 GLY A CA 1
ATOM 739 C C . GLY A 1 87 ? -17.591 5.193 -5.261 1.00 56.47 87 GLY A C 1
ATOM 740 O O . GLY A 1 87 ? -18.525 5.257 -6.064 1.00 56.47 87 GLY A O 1
ATOM 741 N N . PHE A 1 88 ? -17.462 4.237 -4.344 1.00 54.69 88 PHE A N 1
ATOM 742 C CA . PHE A 1 88 ? -18.479 3.221 -4.058 1.00 54.69 88 PHE A CA 1
ATOM 743 C C . PHE A 1 88 ? -19.100 3.442 -2.686 1.00 54.69 88 PHE A C 1
ATOM 745 O O . PHE A 1 88 ? -18.316 3.564 -1.720 1.00 54.69 88 PHE A O 1
#

Radius of gyration: 18.72 Å; chains: 1; bounding box: 38×34×44 Å

Organism: NCBI:txid597456

InterPro domains:
  IPR036397 Ribonuclease H superfamily [G3DSA:3.30.420.10] (8-88)

Foldseek 3Di:
DDWDQDDDDDDDDPVVVVVVVVVVVVVVVQCVVPVCVVVVDKDKDWDWDDPPPDPPRVPDIDDDPDDPPDDDDDDPDDDTDTDDIDID

Secondary structure (DSSP, 8-state):
-EEEEPPP-PPPPTTHHHHHHHHHHHHHHHHHH-TTGGGG---EEEEEE-SS----TTT-EEEESS---------S--S-EEEEEEE-